Protein AF-A0A1M7GAK9-F1 (afdb_monomer)

Structure (mmCIF, N/CA/C/O backbo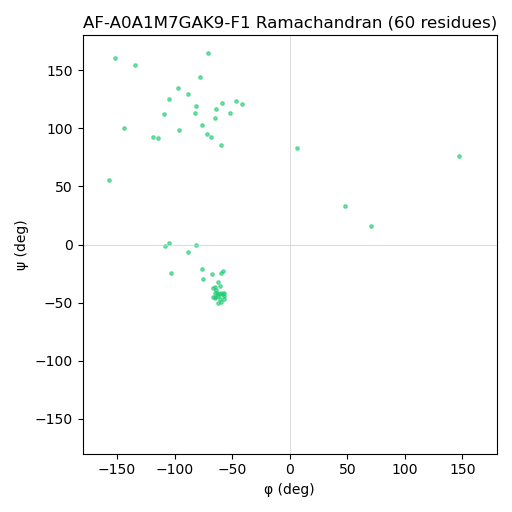ne):
data_AF-A0A1M7GAK9-F1
#
_entry.id   AF-A0A1M7GAK9-F1
#
loop_
_atom_site.group_PDB
_atom_site.id
_atom_site.type_symbol
_atom_site.label_atom_id
_atom_site.label_alt_id
_atom_site.label_comp_id
_atom_site.label_asym_id
_atom_site.label_entity_id
_atom_site.label_seq_id
_atom_site.pdbx_PDB_ins_code
_atom_site.Cartn_x
_atom_site.Cartn_y
_atom_site.Cartn_z
_atom_site.occupancy
_atom_site.B_iso_or_equiv
_atom_site.auth_seq_id
_atom_site.auth_comp_id
_atom_site.auth_asym_id
_atom_site.auth_atom_id
_atom_site.pdbx_PDB_model_num
ATOM 1 N N . MET A 1 1 ? -3.649 -31.247 -13.314 1.00 43.12 1 MET A N 1
ATOM 2 C CA . MET A 1 1 ? -3.505 -29.811 -12.981 1.00 43.12 1 MET A CA 1
ATOM 3 C C . MET A 1 1 ? -2.246 -29.281 -13.648 1.00 43.12 1 MET A C 1
ATOM 5 O O . MET A 1 1 ? -1.177 -29.798 -13.366 1.00 43.12 1 MET A O 1
ATOM 9 N N . ARG A 1 2 ? -2.357 -28.321 -14.574 1.00 51.53 2 ARG A N 1
ATOM 10 C CA . ARG A 1 2 ? -1.201 -27.737 -15.273 1.00 51.53 2 ARG A CA 1
ATOM 11 C C . ARG A 1 2 ? -0.815 -26.445 -14.556 1.00 51.53 2 ARG A C 1
ATOM 13 O O . ARG A 1 2 ? -1.461 -25.423 -14.767 1.00 51.53 2 ARG A O 1
ATOM 20 N N . THR A 1 3 ? 0.194 -26.485 -13.691 1.00 58.56 3 THR A N 1
ATOM 21 C CA . THR A 1 3 ? 0.800 -25.270 -13.130 1.00 58.56 3 THR A CA 1
ATOM 22 C C . THR A 1 3 ? 1.608 -24.610 -14.241 1.00 58.56 3 THR A C 1
ATOM 24 O O . THR A 1 3 ? 2.730 -25.019 -14.531 1.00 58.56 3 THR A O 1
ATOM 27 N N . LYS A 1 4 ? 1.006 -23.641 -14.940 1.00 58.78 4 LYS A N 1
ATOM 28 C CA . LYS A 1 4 ? 1.761 -22.750 -15.823 1.00 58.78 4 LYS A CA 1
ATOM 29 C C . LYS A 1 4 ? 2.687 -21.944 -14.921 1.00 58.78 4 LYS A C 1
ATOM 31 O O . LYS A 1 4 ? 2.210 -21.125 -14.141 1.00 58.78 4 LYS A O 1
ATOM 36 N N . SER A 1 5 ? 3.981 -22.229 -14.991 1.00 56.97 5 SER A N 1
ATOM 37 C CA . SER A 1 5 ? 5.013 -21.385 -14.404 1.00 56.97 5 SER A CA 1
ATOM 38 C C . SER A 1 5 ? 4.771 -19.963 -14.908 1.00 56.97 5 SER A C 1
ATOM 40 O O . SER A 1 5 ? 4.809 -19.730 -16.116 1.00 56.97 5 SER A O 1
ATOM 42 N N . HIS A 1 6 ? 4.397 -19.051 -14.008 1.00 58.91 6 HIS A N 1
ATOM 43 C CA . HIS A 1 6 ? 4.194 -17.653 -14.365 1.00 58.91 6 HIS A CA 1
ATOM 44 C C . HIS A 1 6 ? 5.543 -17.100 -14.811 1.00 58.91 6 HIS A C 1
ATOM 46 O O . HIS A 1 6 ? 6.495 -17.087 -14.034 1.00 58.91 6 HIS A O 1
ATOM 52 N N . ASP A 1 7 ? 5.624 -16.691 -16.073 1.00 58.59 7 ASP A N 1
ATOM 53 C CA . ASP A 1 7 ? 6.788 -15.991 -16.590 1.00 58.59 7 ASP A CA 1
ATOM 54 C C . ASP A 1 7 ? 6.985 -14.714 -15.748 1.00 58.59 7 ASP A C 1
ATOM 56 O O . ASP A 1 7 ? 6.052 -13.902 -15.667 1.00 58.59 7 ASP A O 1
ATOM 60 N N . PRO A 1 8 ? 8.147 -14.522 -15.095 1.00 56.44 8 PRO A N 1
ATOM 61 C CA . PRO A 1 8 ? 8.410 -13.356 -14.254 1.00 56.44 8 PRO A CA 1
ATOM 62 C C . PRO A 1 8 ? 8.271 -12.028 -15.017 1.00 56.44 8 PRO A C 1
ATOM 64 O O . PRO A 1 8 ? 7.963 -11.006 -14.403 1.00 56.44 8 PRO A O 1
ATOM 67 N N . SER A 1 9 ? 8.400 -12.034 -16.350 1.00 59.00 9 SER A N 1
ATOM 68 C CA . SER A 1 9 ? 8.159 -10.855 -17.192 1.00 59.00 9 SER A CA 1
ATOM 69 C C . SER A 1 9 ? 6.681 -10.422 -17.227 1.00 59.00 9 SER A C 1
ATOM 71 O O . SER A 1 9 ? 6.381 -9.239 -17.383 1.00 59.00 9 SER A O 1
ATOM 73 N N . THR A 1 10 ? 5.747 -11.352 -16.990 1.00 55.34 10 THR A N 1
ATOM 74 C CA . THR A 1 10 ? 4.290 -11.107 -16.990 1.00 55.34 10 THR A CA 1
ATOM 75 C C . THR A 1 10 ? 3.736 -10.663 -15.632 1.00 55.34 10 THR A C 1
ATOM 77 O O . THR A 1 10 ? 2.569 -10.270 -15.528 1.00 55.34 10 THR A O 1
ATOM 80 N N . VAL A 1 11 ? 4.561 -10.670 -14.577 1.00 55.72 11 VAL A N 1
ATOM 81 C CA . VAL A 1 11 ? 4.150 -10.261 -13.220 1.00 55.72 11 VAL A CA 1
ATOM 82 C C . VAL A 1 11 ? 3.731 -8.789 -13.198 1.00 55.72 11 VAL A C 1
ATOM 84 O O . VAL A 1 11 ? 2.773 -8.444 -12.509 1.00 55.72 11 VAL A O 1
ATOM 87 N N . LYS A 1 12 ? 4.343 -7.946 -14.045 1.00 58.31 12 LYS A N 1
ATOM 88 C CA . LYS A 1 12 ? 3.966 -6.529 -14.202 1.00 58.31 12 LYS A CA 1
ATOM 89 C C . LYS A 1 12 ? 2.509 -6.328 -14.645 1.00 58.31 12 LYS A C 1
ATOM 91 O O . LYS A 1 12 ? 1.934 -5.283 -14.359 1.00 58.31 12 LYS A O 1
ATOM 96 N N . SER A 1 13 ? 1.902 -7.321 -15.297 1.00 67.38 13 SER A N 1
ATOM 97 C CA . SER A 1 13 ? 0.524 -7.259 -15.806 1.00 67.38 13 SER A CA 1
ATOM 98 C C . SER A 1 13 ? -0.461 -8.126 -15.019 1.00 67.38 13 SER A C 1
ATOM 100 O O . SER A 1 13 ? -1.651 -8.144 -15.333 1.00 67.38 13 SER A O 1
ATOM 102 N N . THR A 1 14 ? -0.001 -8.851 -13.995 1.00 76.75 14 THR A N 1
ATOM 103 C CA . THR A 1 14 ? -0.879 -9.719 -13.205 1.00 76.75 14 THR A CA 1
ATOM 104 C C . THR A 1 14 ? -1.635 -8.903 -12.160 1.00 76.75 14 THR A C 1
ATOM 106 O O . THR A 1 14 ? -1.047 -8.298 -11.265 1.00 76.75 14 THR A O 1
ATOM 109 N N . VAL A 1 15 ? -2.967 -8.905 -12.246 1.00 82.56 15 VAL A N 1
ATOM 110 C CA . VAL A 1 15 ? -3.832 -8.244 -11.261 1.00 82.56 15 VAL A CA 1
ATOM 111 C C . VAL A 1 15 ? -4.020 -9.158 -10.052 1.00 82.56 15 VAL A C 1
ATOM 113 O O . VAL A 1 15 ? -4.674 -10.195 -10.147 1.00 82.56 15 VAL A O 1
ATOM 116 N N . ILE A 1 16 ? -3.494 -8.749 -8.897 1.00 84.38 16 ILE A N 1
ATOM 117 C CA . ILE A 1 16 ? -3.658 -9.462 -7.623 1.00 84.38 16 ILE A CA 1
ATOM 118 C C . ILE A 1 16 ? -4.665 -8.703 -6.753 1.00 84.38 16 ILE A C 1
ATOM 120 O O . ILE A 1 16 ? -4.491 -7.515 -6.482 1.00 84.38 16 ILE A O 1
ATOM 124 N N . ARG A 1 17 ? -5.721 -9.387 -6.297 1.00 89.38 17 ARG A N 1
ATOM 125 C CA . ARG A 1 17 ? -6.712 -8.842 -5.355 1.00 89.38 17 ARG A CA 1
ATOM 126 C C . ARG A 1 17 ? -6.551 -9.520 -4.001 1.00 89.38 17 ARG A C 1
ATOM 128 O O . ARG A 1 17 ? -6.838 -10.706 -3.872 1.00 89.38 17 ARG A O 1
ATOM 135 N N . LEU A 1 18 ? -6.113 -8.762 -3.002 1.00 88.69 18 LEU A N 1
ATOM 136 C CA . LEU A 1 18 ? -5.976 -9.234 -1.626 1.00 88.69 18 LEU A CA 1
ATOM 137 C C . LEU A 1 18 ? -7.210 -8.819 -0.822 1.00 88.69 18 LEU A C 1
ATOM 139 O O . LEU A 1 18 ? -7.659 -7.677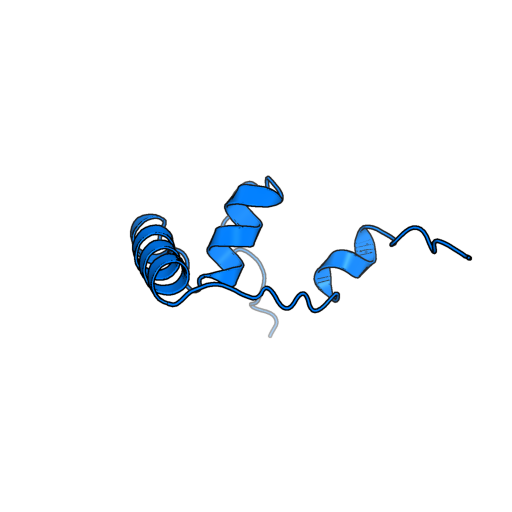 -0.921 1.00 88.69 18 LEU A O 1
ATOM 143 N N . ARG A 1 19 ? -7.763 -9.743 -0.032 1.00 95.00 19 ARG A N 1
ATOM 144 C CA . ARG A 1 19 ? -8.772 -9.412 0.980 1.00 95.00 19 ARG A CA 1
ATOM 145 C C . ARG A 1 19 ? -8.047 -9.052 2.264 1.00 95.00 19 ARG A C 1
ATOM 147 O O . ARG A 1 19 ? -7.194 -9.811 2.708 1.00 95.00 19 ARG A O 1
ATO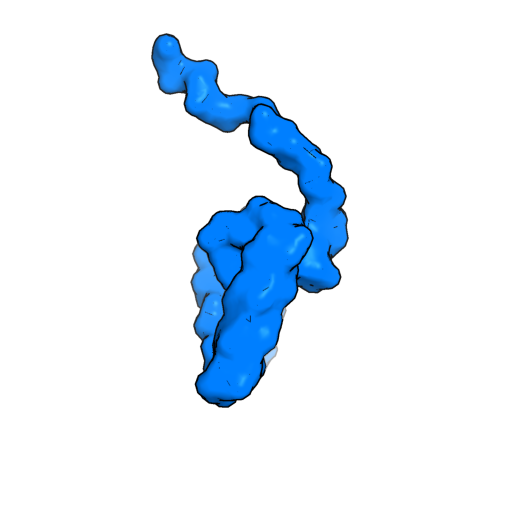M 154 N N . VAL A 1 20 ? -8.406 -7.913 2.831 1.00 93.38 20 VAL A N 1
ATOM 155 C CA . VAL A 1 20 ? -7.870 -7.420 4.096 1.00 93.38 20 VAL A CA 1
ATOM 156 C C . VAL A 1 20 ? -9.026 -6.937 4.954 1.00 93.38 20 VAL A C 1
ATOM 158 O O . VAL A 1 20 ? -10.084 -6.558 4.441 1.00 93.38 20 VAL A O 1
ATOM 161 N N . THR A 1 21 ? -8.828 -6.961 6.259 1.00 97.81 21 THR A N 1
ATOM 162 C CA . THR A 1 21 ? -9.728 -6.320 7.213 1.00 97.81 21 THR A CA 1
ATOM 163 C C . THR A 1 21 ? -9.616 -4.796 7.122 1.00 97.81 21 THR A C 1
ATOM 165 O O . THR A 1 21 ? -8.662 -4.245 6.566 1.00 97.81 21 THR A O 1
ATOM 168 N N . GLN A 1 22 ? -10.586 -4.094 7.707 1.00 96.62 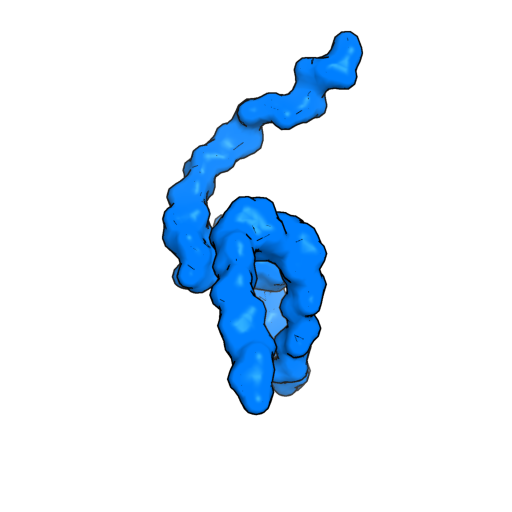22 GLN A N 1
ATOM 169 C CA . GLN A 1 22 ? -10.559 -2.632 7.776 1.00 96.62 22 GLN A CA 1
ATOM 170 C C . GLN A 1 22 ? -9.329 -2.118 8.546 1.00 96.62 22 GLN A C 1
ATOM 172 O O . GLN A 1 22 ? -8.660 -1.195 8.086 1.00 96.62 22 GLN A O 1
ATOM 177 N N . ALA A 1 23 ? -8.992 -2.755 9.673 1.00 97.81 23 ALA A N 1
ATOM 178 C CA . ALA A 1 23 ? -7.845 -2.375 10.496 1.00 97.81 23 ALA A CA 1
ATOM 179 C C . ALA A 1 23 ? -6.514 -2.534 9.740 1.00 97.81 23 ALA A C 1
ATOM 181 O O . ALA A 1 23 ? -5.650 -1.660 9.793 1.00 97.81 23 ALA A O 1
ATOM 182 N N . GLU A 1 24 ? -6.361 -3.620 8.977 1.00 96.00 24 GLU A N 1
ATOM 183 C CA . GLU A 1 24 ? -5.189 -3.823 8.121 1.00 96.00 24 GLU A CA 1
ATOM 184 C C . GLU A 1 24 ? -5.122 -2.779 7.005 1.00 96.00 24 GLU A C 1
ATOM 186 O O . GLU A 1 24 ? -4.051 -2.236 6.737 1.00 96.00 24 GLU A O 1
ATOM 191 N N . ALA A 1 25 ? -6.255 -2.447 6.377 1.00 94.75 25 ALA A N 1
ATOM 192 C CA . ALA A 1 25 ? -6.297 -1.419 5.342 1.00 94.75 25 ALA A CA 1
ATOM 193 C C . ALA A 1 25 ? -5.841 -0.051 5.874 1.00 94.75 25 ALA A C 1
ATOM 195 O O . ALA A 1 25 ? -5.095 0.653 5.194 1.00 94.75 25 ALA A O 1
ATOM 196 N N . GLU A 1 26 ? -6.251 0.326 7.085 1.00 97.25 26 GLU A N 1
ATOM 197 C CA . GLU A 1 26 ? -5.810 1.563 7.739 1.00 97.25 26 GLU A CA 1
ATOM 198 C C . GLU A 1 26 ? -4.325 1.529 8.092 1.00 97.25 26 GLU A C 1
ATOM 200 O O . GLU A 1 26 ? -3.597 2.468 7.760 1.00 97.25 26 GLU A O 1
ATOM 205 N N . LEU A 1 27 ? -3.846 0.420 8.660 1.00 97.00 27 LEU A N 1
ATOM 206 C CA . LEU A 1 27 ? -2.426 0.229 8.945 1.00 97.00 27 LEU A CA 1
ATOM 207 C C . LEU A 1 27 ? -1.574 0.361 7.675 1.00 97.00 27 LEU A C 1
ATOM 209 O O . LEU A 1 27 ? -0.542 1.036 7.684 1.00 97.00 27 LEU A O 1
ATOM 213 N N . PHE A 1 28 ? -2.007 -0.246 6.568 1.00 96.06 28 PHE A N 1
ATOM 214 C CA . PHE A 1 28 ? -1.305 -0.145 5.293 1.00 96.06 28 PHE A CA 1
ATOM 215 C C . PHE A 1 28 ? -1.340 1.268 4.713 1.00 96.06 28 PHE A C 1
ATOM 217 O O . PHE A 1 28 ? -0.330 1.702 4.163 1.00 96.06 28 PHE A O 1
ATOM 224 N N . LYS A 1 29 ? -2.447 2.009 4.852 1.00 95.88 29 LYS A N 1
ATOM 225 C CA . LYS A 1 29 ? -2.506 3.423 4.437 1.00 95.88 29 LYS A CA 1
ATOM 226 C C . LYS A 1 29 ? -1.490 4.267 5.200 1.00 95.88 29 LYS A C 1
ATOM 228 O O . LYS A 1 29 ? -0.757 5.031 4.574 1.00 95.88 29 LYS A O 1
ATOM 233 N N . THR A 1 30 ? -1.422 4.107 6.521 1.00 97.44 30 THR A N 1
ATOM 234 C CA . THR A 1 30 ? -0.482 4.850 7.369 1.00 97.44 30 THR A CA 1
ATOM 235 C C . 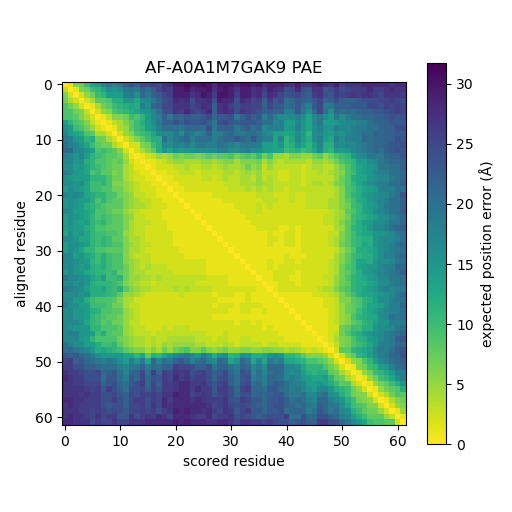THR A 1 30 ? 0.960 4.524 6.999 1.00 97.44 30 THR A C 1
ATOM 237 O O . THR A 1 30 ? 1.722 5.432 6.676 1.00 97.44 30 THR A O 1
ATOM 240 N N . LYS A 1 31 ? 1.314 3.236 6.914 1.00 96.12 31 LYS A N 1
ATOM 241 C CA . LYS A 1 31 ? 2.678 2.820 6.554 1.00 96.12 31 LYS A CA 1
ATOM 242 C C . LYS A 1 31 ? 3.077 3.213 5.133 1.00 96.12 31 LYS A C 1
ATOM 244 O O . LYS A 1 31 ? 4.227 3.574 4.906 1.00 96.12 31 LYS A 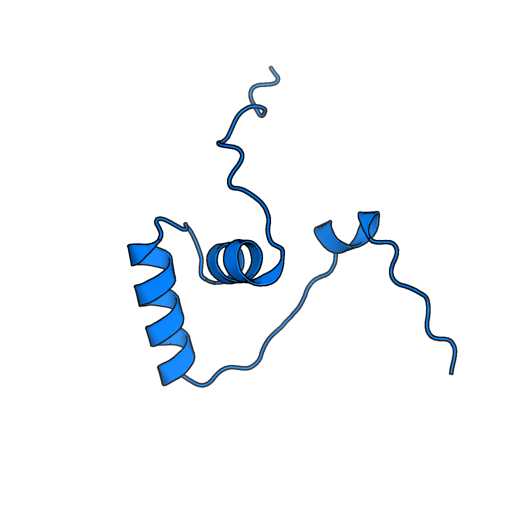O 1
ATOM 249 N N . ALA A 1 32 ? 2.146 3.165 4.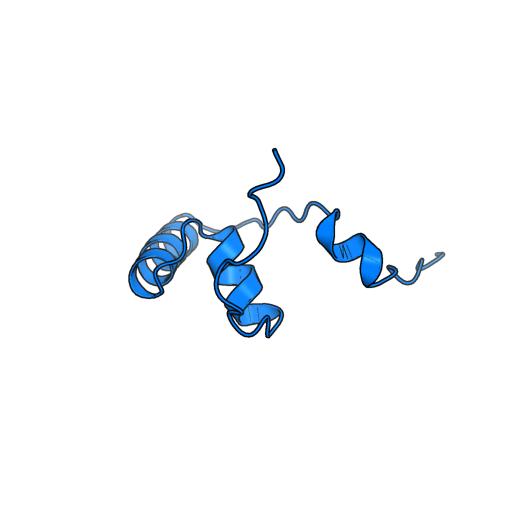179 1.00 95.56 32 ALA A N 1
ATOM 250 C CA . ALA A 1 32 ? 2.399 3.632 2.819 1.00 95.56 32 ALA A CA 1
ATOM 251 C C . ALA A 1 32 ? 2.720 5.131 2.805 1.00 95.56 32 ALA A C 1
ATOM 253 O O . ALA A 1 32 ? 3.674 5.539 2.149 1.00 95.56 32 ALA A O 1
ATOM 254 N N . LYS A 1 33 ? 1.974 5.935 3.574 1.00 95.56 33 LYS A N 1
ATOM 255 C CA . LYS A 1 33 ? 2.223 7.374 3.711 1.00 95.56 33 LYS A CA 1
ATOM 256 C C . LYS A 1 33 ? 3.569 7.661 4.380 1.00 95.56 33 LYS A C 1
ATOM 258 O O . LYS A 1 33 ? 4.314 8.497 3.881 1.00 95.56 33 LYS A O 1
ATOM 263 N N . GLU A 1 34 ? 3.891 6.961 5.467 1.00 96.25 34 GLU A N 1
ATOM 264 C CA . GLU A 1 34 ? 5.184 7.076 6.164 1.00 96.25 34 GLU A CA 1
ATOM 265 C C . GLU A 1 34 ? 6.366 6.712 5.258 1.00 96.25 34 GLU A C 1
ATOM 267 O O . GLU A 1 34 ? 7.417 7.341 5.327 1.00 96.25 34 GLU A O 1
ATOM 272 N N . ALA A 1 35 ? 6.184 5.732 4.370 1.00 94.12 35 ALA A N 1
ATOM 273 C CA . ALA A 1 35 ? 7.183 5.322 3.388 1.00 94.12 35 ALA A CA 1
ATOM 274 C C . ALA A 1 35 ? 7.221 6.207 2.124 1.00 94.12 35 ALA A C 1
ATOM 276 O O . ALA A 1 35 ? 8.011 5.936 1.222 1.00 94.12 35 ALA A O 1
ATOM 277 N N . GLY A 1 36 ? 6.365 7.232 2.019 1.00 94.06 36 GLY A N 1
ATOM 278 C CA . GLY A 1 36 ? 6.282 8.100 0.839 1.00 94.06 36 GLY A CA 1
ATOM 279 C C . GLY A 1 36 ? 5.686 7.431 -0.408 1.00 94.06 36 GLY A C 1
ATOM 280 O O . GLY A 1 36 ? 5.837 7.949 -1.513 1.00 94.06 36 GLY A O 1
ATOM 281 N N . CYS A 1 37 ? 5.008 6.290 -0.262 1.00 93.38 37 CYS A N 1
ATOM 282 C CA . CYS A 1 37 ? 4.342 5.603 -1.366 1.00 93.38 37 CYS A CA 1
ATOM 283 C C . CYS A 1 37 ? 3.009 6.285 -1.712 1.00 93.38 37 CYS A C 1
ATOM 285 O O . CYS A 1 37 ? 2.254 6.708 -0.834 1.00 93.38 37 CYS A O 1
ATOM 287 N N . LYS A 1 38 ? 2.661 6.321 -3.001 1.00 91.06 38 LYS A N 1
ATOM 288 C CA . LYS A 1 38 ? 1.418 6.926 -3.512 1.00 91.06 38 LYS A CA 1
ATOM 289 C C . LYS A 1 38 ? 0.195 6.048 -3.250 1.00 91.06 38 LYS A C 1
ATOM 291 O O . LYS A 1 38 ? -0.936 6.527 -3.292 1.00 91.06 38 LYS A O 1
ATOM 296 N N . SER A 1 39 ? 0.397 4.750 -3.019 1.00 92.88 39 SER A N 1
ATOM 297 C CA . SER A 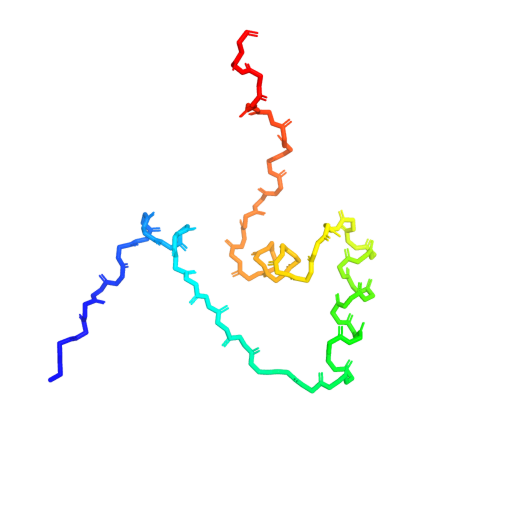1 39 ? -0.683 3.795 -2.759 1.00 92.88 39 SER A CA 1
ATOM 298 C C . SER A 1 39 ? -0.242 2.620 -1.884 1.00 92.88 39 SER A C 1
ATOM 300 O O . SER A 1 39 ? 0.939 2.280 -1.817 1.00 92.88 39 SER A O 1
ATOM 302 N N . ILE A 1 40 ? -1.220 1.938 -1.279 1.00 93.38 40 ILE A N 1
ATOM 303 C CA . ILE A 1 40 ? -1.005 0.675 -0.551 1.00 93.38 40 ILE A CA 1
ATOM 304 C C . ILE A 1 40 ? -0.361 -0.379 -1.462 1.00 93.38 40 ILE A C 1
ATOM 306 O O . ILE A 1 40 ? 0.552 -1.082 -1.047 1.00 93.38 40 ILE A O 1
ATOM 310 N N . SER A 1 41 ? -0.810 -0.481 -2.716 1.00 90.56 41 SER A N 1
ATOM 311 C CA . SER A 1 41 ? -0.283 -1.464 -3.668 1.00 90.56 41 SER A CA 1
ATOM 312 C C . SER A 1 41 ? 1.190 -1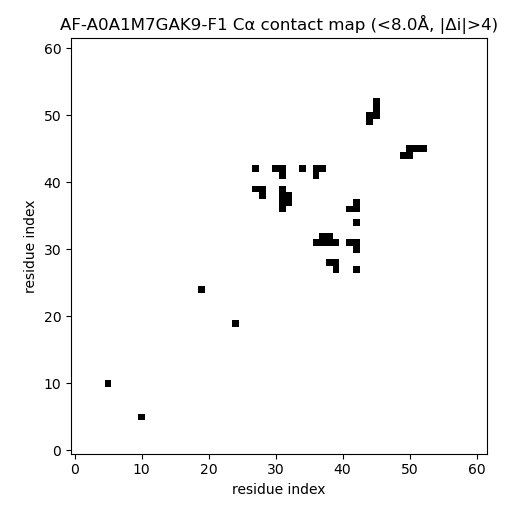.224 -3.994 1.00 90.56 41 SER A C 1
ATOM 314 O O . SER A 1 41 ? 1.953 -2.177 -4.109 1.00 90.56 41 SER A O 1
ATOM 316 N N . GLU A 1 42 ? 1.599 0.038 -4.134 1.00 90.00 42 GLU A N 1
ATOM 317 C CA . GLU A 1 42 ? 3.006 0.408 -4.314 1.00 90.00 42 GLU A CA 1
ATOM 318 C C . GLU A 1 42 ? 3.831 0.055 -3.077 1.00 90.00 42 GLU A C 1
ATOM 320 O O . GLU A 1 42 ? 4.860 -0.602 -3.204 1.00 90.00 42 GLU A O 1
ATOM 325 N N . TYR A 1 43 ? 3.323 0.380 -1.887 1.00 93.00 43 TYR A N 1
ATOM 326 C CA . TYR A 1 43 ? 3.963 0.006 -0.630 1.00 93.00 43 TYR A CA 1
ATOM 327 C C . TYR A 1 43 ? 4.173 -1.513 -0.506 1.00 93.00 43 TYR A C 1
ATOM 329 O O . TYR A 1 43 ? 5.276 -1.962 -0.194 1.00 93.00 43 TYR A O 1
ATOM 337 N N . ILE A 1 44 ? 3.148 -2.322 -0.800 1.00 90.94 44 ILE A N 1
ATOM 338 C CA . ILE A 1 44 ? 3.244 -3.790 -0.749 1.00 90.94 44 ILE A CA 1
ATOM 339 C C . ILE A 1 44 ? 4.273 -4.304 -1.761 1.00 90.94 44 ILE A C 1
ATOM 341 O O . ILE A 1 44 ? 5.092 -5.151 -1.412 1.00 90.94 44 ILE A O 1
ATOM 345 N N . ARG A 1 45 ? 4.274 -3.782 -2.996 1.00 87.81 45 ARG A N 1
ATOM 346 C CA . ARG A 1 45 ? 5.254 -4.185 -4.017 1.00 87.81 45 ARG A CA 1
ATOM 347 C C . ARG A 1 45 ? 6.684 -3.909 -3.567 1.00 87.81 45 ARG A C 1
ATOM 349 O O . ARG A 1 45 ? 7.487 -4.836 -3.573 1.00 87.81 45 ARG A O 1
ATOM 356 N N . VAL A 1 46 ? 6.973 -2.698 -3.089 1.00 87.56 46 VAL A N 1
ATOM 357 C CA . VAL A 1 46 ? 8.314 -2.327 -2.601 1.00 87.56 46 VAL A CA 1
ATOM 358 C C . VAL A 1 46 ? 8.766 -3.255 -1.468 1.00 87.56 46 VAL A C 1
ATOM 360 O O . VAL A 1 46 ? 9.905 -3.714 -1.456 1.00 87.56 46 VAL A O 1
ATOM 363 N N . ARG A 1 47 ? 7.870 -3.582 -0.528 1.00 89.12 47 ARG A N 1
ATOM 364 C CA . ARG A 1 47 ? 8.203 -4.417 0.639 1.00 89.12 47 ARG A CA 1
ATOM 365 C C . ARG A 1 47 ? 8.340 -5.907 0.333 1.00 89.12 47 ARG A C 1
ATOM 367 O O . ARG A 1 47 ? 9.076 -6.579 1.048 1.00 89.12 47 ARG A O 1
ATOM 374 N N . CYS A 1 48 ? 7.620 -6.426 -0.658 1.00 85.19 48 CYS A N 1
ATOM 375 C CA . CYS A 1 48 ? 7.565 -7.863 -0.936 1.00 85.19 48 CYS A CA 1
ATOM 376 C C . CYS A 1 48 ? 8.409 -8.294 -2.137 1.00 85.19 48 CYS A C 1
ATOM 378 O O . CYS A 1 48 ? 8.781 -9.461 -2.212 1.00 85.19 48 CYS A O 1
ATOM 380 N N . LEU A 1 49 ? 8.684 -7.392 -3.081 1.00 79.62 49 LEU A N 1
ATOM 381 C CA . LEU A 1 49 ? 9.366 -7.729 -4.333 1.00 79.62 49 LEU A CA 1
ATOM 382 C C . LEU A 1 49 ? 10.831 -7.282 -4.371 1.00 79.62 49 LEU A C 1
ATOM 384 O O . LEU A 1 49 ? 11.489 -7.517 -5.377 1.00 79.62 49 LEU A O 1
ATOM 388 N N . ASN A 1 50 ? 11.357 -6.674 -3.297 1.00 65.19 50 ASN A N 1
ATOM 389 C CA . ASN A 1 50 ? 12.713 -6.109 -3.256 1.00 65.19 50 ASN A CA 1
ATOM 390 C C . ASN A 1 50 ? 13.018 -5.223 -4.477 1.00 65.19 50 ASN A C 1
ATOM 392 O O . ASN A 1 50 ? 14.156 -5.181 -4.942 1.00 65.19 50 ASN A O 1
ATOM 396 N N . GLU A 1 51 ? 12.011 -4.521 -5.012 1.00 57.47 51 GLU A N 1
ATOM 397 C CA . GLU A 1 51 ? 12.254 -3.460 -5.983 1.00 57.47 51 GLU A CA 1
ATOM 398 C C . GLU A 1 51 ? 12.941 -2.337 -5.211 1.00 57.47 51 GLU A C 1
ATOM 400 O O . GLU A 1 51 ? 12.300 -1.508 -4.561 1.00 57.47 51 GLU A O 1
ATOM 405 N N . THR A 1 52 ? 14.276 -2.364 -5.219 1.00 48.41 52 THR A N 1
ATOM 406 C CA . THR A 1 52 ? 15.107 -1.202 -4.938 1.00 48.41 52 THR A CA 1
ATOM 407 C C . THR A 1 52 ? 14.450 -0.032 -5.643 1.00 48.41 52 THR A C 1
ATOM 409 O O . THR A 1 52 ? 14.224 -0.083 -6.851 1.00 48.41 52 THR A O 1
ATOM 412 N N . VAL A 1 53 ? 14.085 0.987 -4.870 1.00 49.41 53 VAL A N 1
ATOM 413 C CA . VAL A 1 53 ? 13.545 2.247 -5.367 1.00 49.41 53 VAL A CA 1
ATOM 414 C C . VAL A 1 53 ? 14.603 2.857 -6.290 1.00 49.41 53 VAL A C 1
ATOM 416 O O . VAL A 1 53 ? 15.448 3.635 -5.860 1.00 49.41 53 VAL A O 1
ATOM 419 N N . VAL A 1 54 ? 14.608 2.459 -7.562 1.00 45.06 54 VAL A N 1
ATOM 420 C CA . VAL A 1 54 ? 15.249 3.218 -8.625 1.00 45.06 54 VAL A CA 1
ATOM 421 C C . VAL A 1 54 ? 14.281 4.354 -8.878 1.00 45.06 54 VAL A C 1
ATOM 423 O O . VAL A 1 54 ? 13.188 4.160 -9.413 1.00 45.06 54 VAL A O 1
ATOM 426 N N . GLY A 1 55 ? 14.648 5.521 -8.357 1.00 42.81 55 GLY A N 1
ATOM 427 C CA . GLY A 1 55 ? 13.934 6.758 -8.591 1.00 42.81 55 GLY A CA 1
ATOM 428 C C . GLY A 1 55 ? 13.627 6.918 -10.078 1.00 42.81 55 GLY A C 1
ATOM 429 O O . GLY A 1 55 ? 14.502 6.824 -10.923 1.00 42.81 55 GLY A O 1
ATOM 430 N N . ASN A 1 56 ? 12.341 7.083 -10.356 1.00 47.47 56 ASN A N 1
ATOM 431 C CA . ASN A 1 56 ? 11.752 7.914 -11.395 1.00 47.47 56 ASN A CA 1
ATOM 432 C C . ASN A 1 56 ? 12.729 8.587 -12.396 1.00 47.47 56 ASN A C 1
ATOM 434 O O . ASN A 1 56 ? 12.981 9.778 -12.270 1.00 47.47 56 ASN A O 1
ATOM 438 N N . ASP A 1 57 ? 13.166 7.870 -13.433 1.00 44.81 57 ASP A N 1
ATOM 439 C CA . ASP A 1 57 ? 13.729 8.443 -14.664 1.00 44.81 57 ASP A CA 1
ATOM 440 C C . ASP A 1 57 ? 13.285 7.583 -15.857 1.00 44.81 57 ASP A C 1
ATOM 442 O O . ASP A 1 57 ? 13.822 6.500 -16.064 1.00 44.81 57 ASP A O 1
ATOM 446 N N . ALA A 1 58 ? 12.256 8.038 -16.588 1.00 42.94 58 ALA A N 1
ATOM 447 C CA . ALA A 1 58 ? 11.948 7.748 -18.006 1.00 42.94 58 ALA A CA 1
ATOM 448 C C . ALA A 1 58 ? 10.430 7.727 -18.275 1.00 42.94 58 ALA A C 1
ATOM 450 O O . ALA A 1 58 ? 9.827 6.674 -18.458 1.00 42.94 58 ALA A O 1
ATOM 451 N N . ALA A 1 59 ? 9.809 8.906 -18.344 1.00 46.25 59 ALA A N 1
ATOM 452 C CA . ALA A 1 59 ? 8.596 9.116 -19.142 1.00 46.25 59 ALA A CA 1
ATOM 453 C C . ALA A 1 59 ? 8.439 10.607 -19.494 1.00 46.25 59 ALA A C 1
ATOM 455 O O . ALA A 1 59 ? 7.439 11.247 -19.185 1.00 46.25 59 ALA A O 1
ATOM 456 N N . ARG A 1 60 ? 9.470 11.172 -20.128 1.00 39.62 60 ARG A N 1
ATOM 457 C CA . ARG A 1 60 ? 9.309 12.265 -21.091 1.00 39.62 60 ARG A CA 1
ATOM 458 C C . ARG A 1 60 ? 9.746 11.708 -22.442 1.00 39.62 60 ARG A C 1
ATOM 460 O O . ARG A 1 60 ? 10.932 11.682 -22.748 1.00 39.62 60 ARG A O 1
ATOM 467 N N . GLN A 1 61 ? 8.781 11.179 -23.182 1.00 40.28 61 GLN A N 1
ATOM 468 C CA . GLN A 1 61 ? 8.854 11.023 -24.629 1.00 40.28 61 GLN A CA 1
ATOM 469 C C . GLN A 1 61 ? 7.707 11.855 -25.196 1.00 40.28 61 GLN A C 1
ATOM 471 O O . GLN A 1 61 ? 6.569 11.403 -25.187 1.00 40.28 61 GLN A O 1
ATOM 476 N N . GLU A 1 62 ? 8.017 13.107 -25.520 1.00 36.06 62 GLU A N 1
ATOM 477 C CA . GLU A 1 62 ? 7.726 13.799 -26.787 1.00 36.06 62 GLU A CA 1
ATOM 478 C C . GLU A 1 62 ? 8.525 15.108 -26.808 1.00 36.06 62 GLU A C 1
ATOM 480 O O . GLU A 1 62 ? 8.555 15.805 -25.764 1.00 36.06 62 GLU A O 1
#

Organism: Ruminococcus flavefaciens (NCBI:txid1265)

Solvent-accessible surface area (backbone atoms only — not comparable to full-atom values): 4251 Å² total; per-residue (Å²): 135,84,82,74,78,76,57,77,84,52,53,87,75,58,88,80,87,81,91,72,56,72,68,54,52,51,53,39,48,52,53,11,54,76,70,70,34,95,37,51,70,53,35,51,45,43,74,73,65,69,54,71,85,72,76,92,82,89,86,85,88,128

pLDDT: mean 75.12, std 20.96, range [36.06, 97.81]

InterPro domains:
  IPR053842 Mobilization protein NikA-like [PF21983] (12-59)

Radius of gyration: 15.02 Å; Cα contacts (8 Å, |Δi|>4): 24; chains: 1; bounding box: 26×44×37 Å

Sequence (62 aa):
MRTKSHDPSTVKSTVIRLRVTQAEAELFKTKAKEAGCKSISEYIRVRCLNETVVGNDAARQE

Mean predicted aligned error: 11.67 Å

Nearest PDB structures (foldseek):
  7vp4-assembly2_F  TM=6.569E-01  e=9.828E+00  Arabidopsis thaliana
  7vp4-assembly1_A  TM=5.842E-01  e=8.524E+00  Arabidopsis thaliana

Foldseek 3Di:
DDPPPPDPVCPVVDDDDDDDDPVVLVVLVVVCVVVVHPDSVRVCCVVPVVPDCPDDDDDPDD

Secondary structure (DSSP, 8-state):
-------GGGGGG--------HHHHHHHHHHHHHTT-SSHHHHHHHHHH-------------